Protein AF-A0A537Z100-F1 (afdb_monomer_lite)

Radius of gyration: 18.33 Å; chains: 1; bounding box: 56×30×48 Å

Structure (mmCIF, N/CA/C/O backbone):
data_AF-A0A537Z100-F1
#
_entry.id   AF-A0A537Z100-F1
#
loop_
_atom_site.group_PDB
_atom_site.id
_atom_site.type_symbol
_atom_site.label_atom_id
_atom_site.label_alt_id
_atom_site.label_comp_id
_atom_site.label_asym_id
_atom_site.label_entity_id
_atom_site.label_seq_id
_atom_site.pdbx_PDB_ins_code
_atom_site.Cartn_x
_atom_site.Cartn_y
_atom_site.Cartn_z
_atom_site.occupancy
_atom_site.B_iso_or_equiv
_atom_site.auth_seq_id
_atom_site.auth_comp_id
_atom_site.auth_asym_id
_atom_site.auth_atom_id
_atom_site.pdbx_PDB_model_num
ATOM 1 N N . MET A 1 1 ? -8.310 15.298 30.868 1.00 55.81 1 MET A N 1
ATOM 2 C CA . MET A 1 1 ? -7.849 15.583 29.487 1.00 55.81 1 MET A CA 1
ATOM 3 C C . MET A 1 1 ? -6.779 14.579 29.015 1.00 55.81 1 MET A C 1
ATOM 5 O O . MET A 1 1 ? -5.723 14.980 28.555 1.00 55.81 1 MET A O 1
ATOM 9 N N . ARG A 1 2 ? -7.032 13.261 29.113 1.00 61.66 2 ARG A N 1
ATOM 10 C CA . ARG A 1 2 ? -6.109 12.194 28.647 1.00 61.66 2 ARG A CA 1
ATOM 11 C C . ARG A 1 2 ? -6.660 11.375 27.460 1.00 61.66 2 ARG A C 1
ATOM 13 O O . ARG A 1 2 ? -6.028 10.418 27.040 1.00 61.66 2 ARG A O 1
ATOM 20 N N . GLY A 1 3 ? -7.819 11.753 26.913 1.00 60.88 3 GLY A N 1
ATOM 21 C CA . GLY A 1 3 ? -8.558 10.969 25.912 1.00 60.88 3 GLY A CA 1
ATOM 22 C C . GLY A 1 3 ? -8.047 11.038 24.467 1.00 60.88 3 GLY A C 1
ATOM 23 O O . GLY A 1 3 ? -8.499 10.250 23.655 1.00 60.88 3 GLY A O 1
ATOM 24 N N . ASN A 1 4 ? -7.103 11.924 24.130 1.00 79.06 4 ASN A N 1
ATOM 25 C CA . ASN A 1 4 ? -6.715 12.137 22.726 1.00 79.06 4 ASN A CA 1
ATOM 26 C C . ASN A 1 4 ? -5.628 11.170 22.211 1.00 79.06 4 ASN A C 1
ATOM 28 O O . ASN A 1 4 ? -5.535 10.914 21.019 1.00 79.06 4 ASN A O 1
ATOM 32 N N . VAL A 1 5 ? -4.776 10.634 23.091 1.00 85.44 5 VAL A N 1
ATOM 33 C CA . VAL A 1 5 ? -3.606 9.841 22.658 1.00 85.44 5 VAL A CA 1
ATOM 34 C C . VAL A 1 5 ? -3.966 8.375 22.427 1.00 85.44 5 VAL A C 1
ATOM 36 O O . VAL A 1 5 ? -3.411 7.748 21.533 1.00 85.44 5 VAL A O 1
ATOM 39 N N . LEU A 1 6 ? -4.908 7.832 23.207 1.00 88.62 6 LEU A N 1
ATOM 40 C CA . LEU A 1 6 ? -5.341 6.443 23.053 1.00 88.62 6 LEU A CA 1
ATOM 41 C C . LEU A 1 6 ? -6.111 6.239 21.741 1.00 88.62 6 LEU A C 1
ATOM 43 O O . LEU A 1 6 ? -5.815 5.297 21.018 1.00 88.62 6 LEU A O 1
ATOM 47 N N . ASP A 1 7 ? -7.037 7.140 21.407 1.00 89.62 7 ASP A N 1
ATOM 48 C CA . ASP A 1 7 ? -7.800 7.073 20.153 1.00 89.62 7 ASP A CA 1
ATOM 49 C C . ASP A 1 7 ? -6.893 7.285 18.928 1.00 89.62 7 A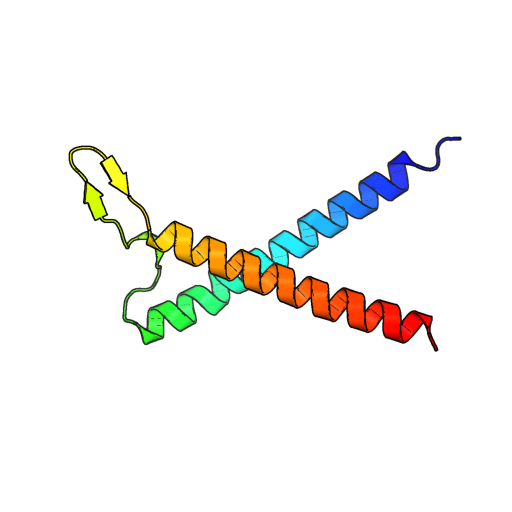SP A C 1
ATOM 51 O O . ASP A 1 7 ? -6.922 6.511 17.972 1.00 89.62 7 ASP A O 1
ATOM 55 N N . LEU A 1 8 ? -5.960 8.243 19.017 1.00 92.44 8 LEU A N 1
ATOM 56 C CA . LEU A 1 8 ? -4.922 8.427 18.004 1.00 92.44 8 LEU A CA 1
ATOM 57 C C . LEU A 1 8 ? -4.060 7.164 17.829 1.00 92.44 8 LEU A C 1
ATOM 59 O O . LEU A 1 8 ? -3.773 6.768 16.701 1.00 92.44 8 LEU A O 1
ATOM 63 N N . ALA A 1 9 ? -3.661 6.513 18.926 1.00 92.31 9 ALA A N 1
ATOM 64 C CA . ALA A 1 9 ? -2.874 5.284 18.869 1.00 92.31 9 ALA A CA 1
ATOM 65 C C . ALA A 1 9 ? -3.646 4.146 18.186 1.00 92.31 9 ALA A C 1
ATOM 67 O O . ALA A 1 9 ? -3.085 3.452 17.338 1.00 92.31 9 ALA A O 1
ATOM 68 N N . VAL A 1 10 ? -4.935 3.983 18.499 1.00 93.00 10 VAL A N 1
ATOM 69 C CA . VAL A 1 10 ? -5.797 2.979 17.857 1.00 93.00 10 VAL A CA 1
ATOM 70 C C . VAL A 1 10 ? -5.940 3.266 16.360 1.00 93.00 10 VAL A C 1
ATOM 72 O O . VAL A 1 10 ? -5.746 2.360 15.549 1.00 93.00 10 VAL A O 1
ATOM 75 N N . ALA A 1 11 ? -6.189 4.521 15.976 1.00 91.31 11 ALA A N 1
ATOM 76 C CA . ALA A 1 11 ? -6.304 4.918 14.574 1.00 91.31 11 ALA A CA 1
ATOM 77 C C . ALA A 1 11 ? -5.027 4.612 13.768 1.00 91.31 11 ALA A C 1
ATOM 79 O O . ALA A 1 11 ? -5.105 4.072 12.663 1.00 91.31 11 ALA A O 1
ATOM 80 N N . VAL A 1 12 ? -3.844 4.895 14.328 1.00 93.44 12 VAL A N 1
ATOM 81 C CA . VAL A 1 12 ? -2.555 4.618 13.670 1.00 93.44 12 VAL A CA 1
ATOM 82 C C . VAL A 1 12 ? -2.312 3.115 13.517 1.00 93.44 12 VAL A C 1
ATOM 84 O O . VAL A 1 12 ? -1.905 2.671 12.442 1.00 93.44 12 VAL A O 1
ATOM 87 N N . VAL A 1 13 ? -2.587 2.319 14.555 1.00 95.19 13 VAL A N 1
ATOM 88 C CA . VAL A 1 13 ? -2.398 0.859 14.515 1.00 95.19 13 VAL A CA 1
ATOM 89 C C . VAL A 1 13 ? -3.326 0.212 13.486 1.00 95.19 13 VAL A C 1
ATOM 91 O O . VAL A 1 13 ? -2.870 -0.599 12.679 1.00 95.19 13 VAL A O 1
ATOM 94 N N . ILE A 1 14 ? -4.604 0.605 13.458 1.00 93.81 14 ILE A N 1
ATOM 95 C CA . ILE A 1 14 ? -5.568 0.104 12.468 1.00 93.81 14 ILE A CA 1
ATOM 96 C C . ILE A 1 14 ? -5.154 0.527 11.055 1.00 93.81 14 ILE A C 1
ATOM 98 O O . ILE A 1 14 ? -5.175 -0.298 10.143 1.00 93.81 14 ILE A O 1
ATOM 102 N N . GLY A 1 15 ? -4.721 1.778 10.867 1.00 91.12 15 GLY A N 1
ATOM 103 C CA . GLY A 1 15 ? -4.239 2.268 9.575 1.00 91.12 15 GLY A CA 1
ATOM 104 C C . GLY A 1 15 ? -3.034 1.479 9.050 1.00 91.12 15 GLY A C 1
ATOM 105 O O . GLY A 1 15 ? -3.007 1.093 7.880 1.00 91.12 15 GLY A O 1
ATOM 106 N N . ALA A 1 16 ? -2.065 1.177 9.918 1.00 93.12 16 ALA A N 1
ATOM 107 C CA . ALA A 1 16 ? -0.899 0.371 9.564 1.00 93.12 16 ALA A CA 1
ATOM 108 C C . ALA A 1 16 ? -1.274 -1.080 9.219 1.00 93.12 16 ALA A C 1
ATOM 110 O O . ALA A 1 16 ? -0.802 -1.613 8.213 1.00 93.12 16 ALA A O 1
ATOM 111 N N . ALA A 1 17 ? -2.156 -1.702 10.008 1.00 94.94 17 ALA A N 1
ATOM 112 C CA . ALA A 1 17 ? -2.625 -3.063 9.758 1.00 94.94 17 ALA A CA 1
ATOM 113 C C . ALA A 1 17 ? -3.416 -3.166 8.444 1.00 94.94 17 ALA A C 1
ATOM 115 O O . ALA A 1 17 ? -3.184 -4.077 7.650 1.00 94.94 17 ALA A O 1
ATOM 116 N N . PHE A 1 18 ? -4.299 -2.201 8.169 1.00 90.44 18 PHE A N 1
ATOM 117 C CA . PHE A 1 18 ? -5.045 -2.144 6.914 1.00 90.44 18 PHE A CA 1
ATOM 118 C C . PHE A 1 18 ? -4.114 -1.995 5.708 1.00 90.44 18 PHE A C 1
ATOM 120 O O . PHE A 1 18 ? -4.246 -2.735 4.734 1.00 90.44 18 PHE A O 1
ATOM 127 N N . LYS A 1 19 ? -3.125 -1.093 5.789 1.00 89.62 19 LYS A N 1
ATOM 128 C CA . LYS A 1 19 ? -2.110 -0.947 4.740 1.00 89.62 19 LYS A CA 1
ATOM 129 C C . LYS A 1 19 ? -1.376 -2.265 4.484 1.00 89.62 19 LYS A C 1
ATOM 131 O O . LYS A 1 19 ? -1.223 -2.633 3.328 1.00 89.62 19 LYS A O 1
ATOM 136 N N . ALA A 1 20 ? -0.973 -2.988 5.530 1.00 92.50 20 ALA A N 1
ATOM 137 C CA . ALA A 1 20 ? -0.286 -4.273 5.382 1.00 92.50 20 ALA A CA 1
ATOM 138 C C . ALA A 1 20 ? -1.142 -5.324 4.650 1.00 92.50 20 ALA A C 1
ATOM 140 O O . ALA A 1 20 ? -0.623 -6.061 3.813 1.00 92.50 20 ALA A O 1
ATOM 141 N N . ILE A 1 21 ? -2.455 -5.358 4.909 1.00 91.50 21 ILE A N 1
ATOM 142 C CA . ILE A 1 21 ? -3.395 -6.239 4.196 1.00 91.50 21 ILE A CA 1
ATOM 143 C C . ILE A 1 21 ? -3.464 -5.869 2.711 1.00 91.50 21 ILE A C 1
ATOM 145 O O . ILE A 1 21 ? -3.400 -6.748 1.852 1.00 91.50 21 ILE A O 1
ATOM 149 N N . VAL A 1 22 ? -3.567 -4.574 2.395 1.00 88.50 22 VAL A N 1
ATOM 150 C CA . VAL A 1 22 ? -3.593 -4.117 1.000 1.00 88.50 22 VAL A CA 1
ATOM 151 C C . VAL A 1 22 ? -2.263 -4.410 0.306 1.00 88.50 22 VAL A C 1
ATOM 153 O O . VAL A 1 22 ? -2.266 -4.933 -0.803 1.00 88.50 22 VAL A O 1
ATOM 156 N N . ASP A 1 23 ? -1.134 -4.147 0.963 1.00 89.00 23 ASP A N 1
ATOM 157 C CA . ASP A 1 23 ? 0.195 -4.443 0.426 1.00 89.00 23 ASP A CA 1
ATOM 158 C C . ASP A 1 23 ? 0.344 -5.940 0.106 1.00 89.00 23 ASP A C 1
ATOM 160 O O . ASP A 1 23 ? 0.836 -6.280 -0.968 1.00 89.00 23 ASP A O 1
ATOM 164 N N . SER A 1 24 ? -0.122 -6.834 0.987 1.00 91.25 24 SER A N 1
ATOM 165 C CA . SER A 1 24 ? -0.123 -8.284 0.741 1.00 91.25 24 SER A CA 1
ATOM 166 C C . SER A 1 24 ? -1.020 -8.659 -0.441 1.00 91.25 24 SER A C 1
ATOM 168 O O . SER A 1 24 ? -0.592 -9.392 -1.327 1.00 91.25 24 SER A O 1
ATOM 170 N N . LEU A 1 25 ? -2.222 -8.082 -0.552 1.00 88.12 25 LEU A N 1
ATOM 171 C CA . LEU A 1 25 ? -3.082 -8.306 -1.718 1.00 88.12 25 LEU A CA 1
ATOM 172 C C . LEU A 1 25 ? -2.369 -7.922 -3.024 1.00 88.12 25 LEU A C 1
ATOM 174 O O . LEU A 1 25 ? -2.449 -8.643 -4.019 1.00 88.12 25 LEU A O 1
ATOM 178 N N . VAL A 1 26 ? -1.649 -6.800 -3.040 1.00 84.56 26 VAL A N 1
ATOM 179 C CA . VAL A 1 26 ? -0.943 -6.380 -4.252 1.00 84.56 26 VAL A CA 1
ATOM 180 C C . VAL A 1 26 ? 0.274 -7.254 -4.528 1.00 84.56 26 VAL A C 1
ATOM 182 O O . VAL A 1 26 ? 0.447 -7.716 -5.653 1.00 84.56 26 VAL A O 1
ATOM 185 N N . ASN A 1 27 ? 1.119 -7.481 -3.528 1.00 85.50 27 ASN A N 1
ATOM 186 C CA . ASN A 1 27 ? 2.401 -8.161 -3.700 1.00 85.50 27 ASN A CA 1
ATOM 187 C C . ASN A 1 27 ? 2.259 -9.674 -3.867 1.00 85.50 27 ASN A C 1
ATOM 189 O O . ASN A 1 27 ? 2.991 -10.254 -4.666 1.00 85.50 27 ASN A O 1
ATOM 193 N N . ASP A 1 28 ? 1.312 -10.289 -3.165 1.00 87.06 28 ASP A N 1
ATOM 194 C CA . ASP A 1 28 ? 1.202 -11.746 -3.070 1.00 87.06 28 ASP A CA 1
ATOM 195 C C . ASP A 1 28 ? 0.112 -12.310 -3.989 1.00 87.06 28 ASP A C 1
ATOM 197 O O . ASP A 1 28 ? 0.153 -13.488 -4.338 1.00 87.06 28 ASP A O 1
ATOM 201 N N . VAL A 1 29 ? -0.852 -11.485 -4.420 1.00 87.75 29 VAL A N 1
ATOM 202 C CA . VAL A 1 29 ? -1.947 -11.921 -5.305 1.00 87.75 29 VAL A CA 1
ATOM 203 C C . VAL A 1 29 ? -1.879 -11.221 -6.658 1.00 87.75 29 VAL A C 1
ATOM 205 O O . VAL A 1 29 ? -1.755 -11.878 -7.690 1.00 87.75 29 VAL A O 1
ATOM 208 N N . ILE A 1 30 ? -1.920 -9.888 -6.685 1.00 83.75 30 ILE A N 1
ATOM 209 C CA . ILE A 1 30 ? -2.032 -9.144 -7.948 1.00 83.75 30 ILE A CA 1
ATOM 210 C C . ILE A 1 30 ? -0.734 -9.215 -8.759 1.00 83.75 30 ILE A C 1
ATOM 212 O O . ILE A 1 30 ? -0.779 -9.510 -9.952 1.00 83.75 30 ILE A O 1
ATOM 216 N N . GLN A 1 31 ? 0.426 -8.985 -8.141 1.00 81.94 31 GLN A N 1
ATOM 217 C CA . GLN A 1 31 ? 1.713 -9.021 -8.838 1.00 81.94 31 GLN A CA 1
ATOM 218 C C . GLN A 1 31 ? 2.008 -10.386 -9.477 1.00 81.94 31 GLN A C 1
ATOM 220 O O . GLN A 1 31 ? 2.368 -10.382 -10.653 1.00 81.94 31 GLN A O 1
ATOM 225 N N . PRO A 1 32 ? 1.810 -11.539 -8.805 1.00 82.94 32 PRO A N 1
ATOM 226 C CA . PRO A 1 32 ? 1.981 -12.845 -9.438 1.00 82.94 32 PRO A CA 1
ATOM 227 C C . PRO A 1 32 ? 1.005 -13.096 -10.587 1.00 82.94 32 PRO A C 1
ATOM 229 O O . PRO A 1 32 ? 1.413 -13.644 -11.607 1.00 82.94 32 PRO A O 1
ATOM 232 N N . ILE A 1 33 ? -0.257 -12.661 -10.475 1.00 84.06 33 ILE A N 1
ATOM 233 C CA . ILE A 1 33 ? -1.250 -12.797 -11.556 1.00 84.06 33 ILE A CA 1
ATOM 234 C C . ILE A 1 33 ? -0.825 -11.988 -12.783 1.00 84.06 33 ILE A C 1
ATOM 236 O O . ILE A 1 33 ? -0.827 -12.498 -13.904 1.00 84.06 33 ILE A O 1
ATOM 240 N N . ILE A 1 34 ? -0.415 -10.735 -12.580 1.00 76.62 34 ILE A N 1
ATOM 241 C CA . ILE A 1 34 ? 0.076 -9.901 -13.675 1.00 76.62 34 ILE A CA 1
ATOM 242 C C . ILE A 1 34 ? 1.389 -10.486 -14.224 1.00 76.62 34 ILE A C 1
ATOM 244 O O 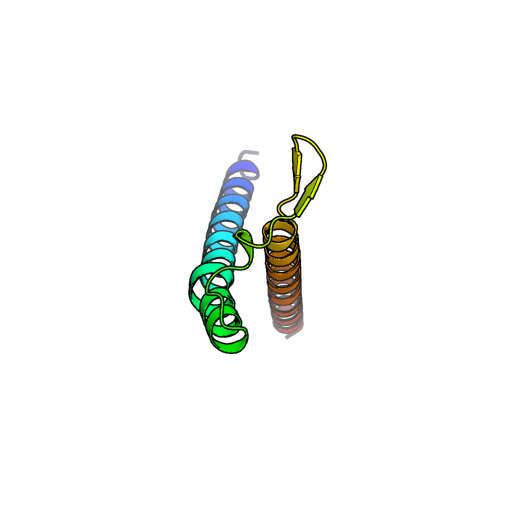. ILE A 1 34 ? 1.569 -10.596 -15.434 1.00 76.62 34 ILE A O 1
ATOM 248 N N . GLY A 1 35 ? 2.292 -10.932 -13.355 1.00 77.06 35 GLY A N 1
ATOM 249 C CA . GLY A 1 35 ? 3.557 -11.533 -13.755 1.00 77.06 35 GLY A CA 1
ATOM 250 C C . GLY A 1 35 ? 3.392 -12.826 -14.558 1.00 77.06 35 GLY A C 1
ATOM 251 O O . GLY A 1 35 ? 4.150 -13.058 -15.500 1.00 77.06 35 GLY A O 1
ATOM 252 N N . ALA A 1 36 ? 2.368 -13.626 -14.251 1.00 78.12 36 ALA A N 1
ATOM 253 C CA . ALA A 1 36 ? 1.978 -14.796 -15.032 1.00 78.12 36 ALA A CA 1
ATOM 254 C C . ALA A 1 36 ? 1.428 -14.412 -16.417 1.00 78.12 36 ALA A C 1
ATOM 256 O O . ALA A 1 36 ? 1.736 -15.085 -17.397 1.00 78.12 36 ALA A O 1
ATOM 257 N N . ALA A 1 37 ? 0.679 -13.310 -16.525 1.00 74.44 37 ALA A N 1
ATOM 258 C CA . ALA A 1 37 ? 0.148 -12.824 -17.800 1.00 74.44 37 ALA A CA 1
ATOM 259 C C . ALA A 1 37 ? 1.229 -12.231 -18.729 1.00 74.44 37 ALA A C 1
ATOM 261 O O . ALA A 1 37 ? 1.152 -12.393 -19.944 1.00 74.44 37 ALA A O 1
ATOM 262 N N . PHE A 1 38 ? 2.249 -11.566 -18.172 1.00 69.31 38 PHE A N 1
ATOM 263 C CA . PHE A 1 38 ? 3.327 -10.907 -18.931 1.00 69.31 38 PHE A CA 1
ATOM 264 C C . PHE A 1 38 ? 4.653 -11.700 -18.962 1.00 69.31 38 PHE A C 1
ATOM 266 O O . PHE A 1 38 ? 5.662 -11.209 -19.470 1.00 69.31 38 PHE A O 1
ATOM 273 N N . GLY A 1 39 ? 4.672 -12.928 -18.431 1.00 62.56 39 GLY A N 1
ATOM 274 C CA . GLY A 1 39 ? 5.803 -13.863 -18.515 1.00 62.56 39 GLY A CA 1
ATOM 275 C C . GLY A 1 39 ? 6.996 -13.569 -17.593 1.00 62.56 39 GLY A C 1
ATOM 276 O O . GLY A 1 39 ? 8.011 -14.260 -17.681 1.00 62.56 39 GLY A O 1
ATOM 277 N N . LYS A 1 40 ? 6.909 -12.572 -16.700 1.00 62.12 40 LYS A N 1
ATOM 278 C CA . LYS A 1 40 ? 7.924 -12.298 -15.665 1.00 62.12 40 LYS A CA 1
ATOM 279 C C . LYS A 1 40 ? 7.247 -12.062 -14.311 1.00 62.12 40 LYS A C 1
ATOM 281 O O . LYS A 1 40 ? 6.496 -11.101 -14.191 1.00 62.12 40 LYS A O 1
ATOM 286 N N . PRO A 1 41 ? 7.548 -12.866 -13.273 1.00 56.06 41 PRO A N 1
ATOM 287 C CA . PRO A 1 41 ? 6.769 -12.919 -12.030 1.00 56.06 41 PRO A CA 1
ATOM 288 C C . PRO A 1 41 ? 6.826 -11.656 -11.159 1.00 56.06 41 PRO A C 1
ATOM 290 O O . PRO A 1 41 ? 6.030 -11.530 -10.237 1.00 56.06 41 PRO A O 1
ATOM 293 N N . ASN A 1 42 ? 7.758 -10.730 -11.403 1.00 63.53 42 ASN A N 1
ATOM 294 C CA . ASN A 1 42 ? 7.912 -9.548 -10.562 1.00 63.53 42 ASN A CA 1
ATOM 295 C C . ASN A 1 42 ? 8.423 -8.356 -11.380 1.00 63.53 42 ASN A C 1
ATOM 297 O O . ASN A 1 42 ? 9.506 -8.408 -11.978 1.00 63.53 42 ASN A O 1
ATOM 301 N N . PHE A 1 43 ? 7.651 -7.265 -11.380 1.00 62.41 43 PHE A N 1
ATOM 302 C CA . PHE A 1 43 ? 8.016 -6.041 -12.085 1.00 62.41 43 PHE A CA 1
ATOM 303 C C . PHE A 1 43 ? 9.310 -5.428 -11.546 1.00 62.41 43 PHE A C 1
ATOM 305 O O . PHE A 1 43 ? 10.024 -4.760 -12.280 1.00 62.41 43 PHE A O 1
ATOM 312 N N . SER A 1 44 ? 9.686 -5.713 -10.300 1.00 62.22 44 SER A N 1
ATOM 313 C CA . SER A 1 44 ? 10.885 -5.164 -9.657 1.00 62.22 44 SER A CA 1
ATOM 314 C C . SER A 1 44 ? 12.200 -5.469 -10.392 1.00 62.22 44 SER A C 1
ATOM 316 O O . SER A 1 44 ? 13.187 -4.765 -10.179 1.00 62.22 44 SER A O 1
ATOM 318 N N . HIS A 1 45 ? 12.227 -6.480 -11.268 1.00 65.06 45 HIS A N 1
ATOM 319 C CA . HIS A 1 45 ? 13.400 -6.827 -12.082 1.00 65.06 45 HIS A CA 1
ATOM 320 C C . HIS A 1 45 ? 13.515 -6.027 -13.382 1.00 65.06 45 HIS A C 1
ATOM 322 O O . HIS A 1 45 ? 14.514 -6.141 -14.092 1.00 65.06 45 HIS A O 1
ATOM 328 N N . PHE A 1 46 ? 12.515 -5.213 -13.709 1.00 67.88 46 PHE A N 1
ATOM 329 C CA . PHE A 1 46 ? 12.611 -4.270 -14.807 1.00 67.88 46 PHE A CA 1
ATOM 330 C C . PHE A 1 46 ? 13.494 -3.096 -14.384 1.00 67.88 46 PHE A C 1
ATOM 332 O O . PHE A 1 46 ? 13.061 -2.149 -13.717 1.00 67.88 46 PHE A O 1
ATOM 339 N N . THR A 1 47 ? 14.766 -3.203 -14.759 1.00 76.00 47 THR A N 1
ATOM 340 C CA . THR A 1 47 ? 15.793 -2.205 -14.481 1.00 76.00 47 THR A CA 1
ATOM 341 C C . THR A 1 47 ? 16.429 -1.707 -15.772 1.00 76.00 47 THR A C 1
ATOM 343 O O . THR A 1 47 ? 16.736 -2.507 -16.653 1.00 76.00 47 THR A O 1
ATOM 346 N N . VAL A 1 48 ? 16.652 -0.398 -15.883 1.00 78.19 48 VAL A N 1
ATOM 347 C CA . VAL A 1 48 ? 17.499 0.197 -16.926 1.00 78.19 48 VAL A CA 1
ATOM 348 C C . VAL A 1 48 ? 18.802 0.648 -16.280 1.00 78.19 48 VAL A C 1
ATOM 350 O O . VAL A 1 48 ? 18.788 1.309 -15.242 1.00 78.19 48 VAL A O 1
ATOM 353 N N . HIS A 1 49 ? 19.927 0.292 -16.891 1.00 78.94 49 HIS A N 1
ATOM 354 C CA . HIS A 1 49 ? 21.232 0.811 -16.499 1.00 78.94 49 HIS A CA 1
ATOM 355 C C . HIS A 1 49 ? 21.474 2.141 -17.214 1.00 78.94 49 HIS A C 1
ATOM 357 O O . HIS A 1 49 ? 21.433 2.201 -18.441 1.00 78.94 49 HIS A O 1
ATOM 363 N N . VAL A 1 50 ? 21.714 3.203 -16.447 1.00 79.44 50 VAL A N 1
ATOM 364 C CA . VAL A 1 50 ? 22.075 4.528 -16.966 1.00 79.44 50 VAL A CA 1
ATOM 365 C C . VAL A 1 50 ? 23.450 4.867 -16.399 1.00 79.44 50 VAL A C 1
ATOM 367 O O . VAL A 1 50 ? 23.583 5.242 -15.233 1.00 79.44 50 VAL A O 1
ATOM 370 N N . GLY A 1 51 ? 24.495 4.650 -17.201 1.00 82.19 51 GLY A N 1
ATOM 371 C CA . GLY A 1 51 ? 25.882 4.721 -16.731 1.00 82.19 51 GLY A CA 1
ATOM 372 C C . GLY A 1 51 ? 26.154 3.699 -15.619 1.00 82.19 51 GLY A C 1
ATOM 373 O O . GLY A 1 51 ? 25.899 2.510 -15.792 1.00 82.19 51 GLY A O 1
ATOM 374 N N . HIS A 1 52 ? 26.633 4.167 -14.462 1.00 80.38 52 HIS A N 1
ATOM 375 C CA . HIS A 1 52 ? 26.857 3.338 -13.265 1.00 80.38 52 HIS A CA 1
ATOM 376 C C . HIS A 1 52 ? 25.622 3.218 -12.348 1.00 80.38 52 HIS A C 1
ATOM 378 O O . HIS A 1 52 ? 25.681 2.544 -11.321 1.00 80.38 52 HIS A O 1
ATOM 384 N N . GLY A 1 53 ? 24.506 3.872 -12.688 1.00 77.62 53 GLY A N 1
ATOM 385 C CA . GLY A 1 53 ? 23.268 3.840 -11.909 1.00 77.62 53 GLY A CA 1
ATOM 386 C C . GLY A 1 53 ? 22.291 2.767 -12.393 1.00 77.62 53 GLY A C 1
ATOM 387 O O . GLY A 1 53 ? 22.141 2.543 -13.594 1.00 77.62 53 GLY A O 1
ATOM 388 N N . VAL A 1 54 ? 21.584 2.125 -11.458 1.00 83.56 54 VAL A N 1
ATOM 389 C CA . VAL A 1 54 ? 20.513 1.156 -11.752 1.00 83.56 54 VAL A CA 1
ATOM 390 C C . VAL A 1 54 ? 19.156 1.805 -11.486 1.00 83.56 54 VAL A C 1
ATOM 392 O O . VAL A 1 54 ? 18.785 2.026 -10.334 1.00 83.56 54 VAL A O 1
ATOM 395 N N . VAL A 1 55 ? 18.388 2.082 -12.541 1.00 82.69 55 VAL A N 1
ATOM 396 C CA . VAL A 1 55 ? 17.029 2.635 -12.441 1.00 82.69 55 VAL A CA 1
ATOM 397 C C . VAL A 1 55 ? 16.019 1.494 -12.412 1.00 82.69 55 VAL A C 1
ATOM 399 O O . VAL A 1 55 ? 15.814 0.810 -13.413 1.00 82.69 55 VAL A O 1
ATOM 402 N N . ARG A 1 56 ? 15.358 1.287 -11.269 1.00 83.12 56 ARG A N 1
ATOM 403 C CA . ARG A 1 56 ? 14.366 0.216 -11.057 1.00 83.12 56 ARG A CA 1
ATOM 404 C C . ARG A 1 56 ? 12.938 0.693 -11.345 1.00 83.12 56 ARG A C 1
ATOM 406 O O . ARG A 1 56 ? 12.120 0.803 -10.433 1.00 83.12 56 ARG A O 1
ATOM 413 N N . TYR A 1 57 ? 12.635 0.995 -12.605 1.00 82.31 57 TYR A N 1
ATOM 414 C CA . TYR A 1 57 ? 11.331 1.548 -13.003 1.00 82.31 57 TYR A CA 1
ATOM 415 C C . TYR A 1 57 ? 10.154 0.610 -12.709 1.00 82.31 57 TYR A C 1
ATOM 417 O O . TYR A 1 57 ? 9.056 1.077 -12.416 1.00 82.31 57 T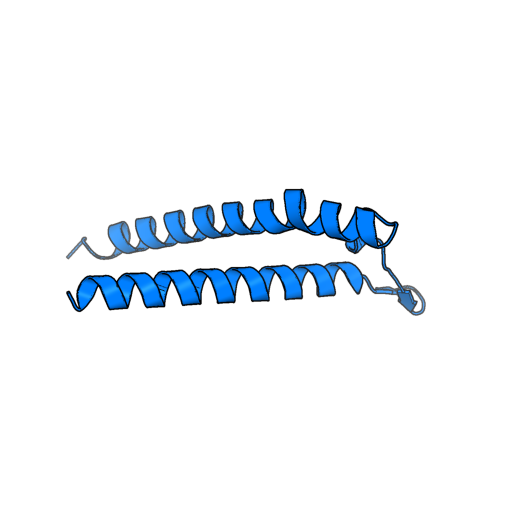YR A O 1
ATOM 425 N N . GLY A 1 58 ? 10.371 -0.705 -12.713 1.00 79.50 58 GLY A N 1
ATOM 426 C CA . GLY A 1 58 ? 9.299 -1.632 -12.374 1.00 79.50 58 GLY A CA 1
ATOM 427 C C . GLY A 1 58 ? 8.898 -1.612 -10.895 1.00 79.50 58 GLY A C 1
ATOM 428 O O . GLY A 1 58 ? 7.717 -1.739 -10.597 1.00 79.50 58 GLY A O 1
ATOM 429 N N . SER A 1 59 ? 9.828 -1.328 -9.974 1.00 79.88 59 SER A N 1
ATOM 430 C CA . SER A 1 59 ? 9.478 -1.081 -8.562 1.00 79.88 59 SER A CA 1
ATOM 431 C C . SER A 1 59 ? 8.603 0.168 -8.422 1.00 79.88 59 SER A C 1
ATOM 433 O O . SER A 1 59 ? 7.614 0.171 -7.694 1.00 79.88 59 SER A O 1
ATOM 435 N N . PHE A 1 60 ? 8.911 1.219 -9.185 1.00 84.12 60 PHE A N 1
ATOM 436 C CA . PHE A 1 60 ? 8.107 2.439 -9.202 1.00 84.12 60 PHE A CA 1
ATOM 437 C C . PHE A 1 60 ? 6.684 2.195 -9.731 1.00 84.12 60 PHE A C 1
ATOM 439 O O . PHE A 1 60 ? 5.719 2.640 -9.112 1.00 84.12 60 PHE A O 1
ATOM 446 N N . ALA A 1 61 ? 6.535 1.426 -10.815 1.00 82.31 61 ALA A N 1
ATOM 447 C CA . ALA A 1 61 ? 5.223 1.036 -11.336 1.00 82.31 61 ALA A CA 1
ATOM 448 C C .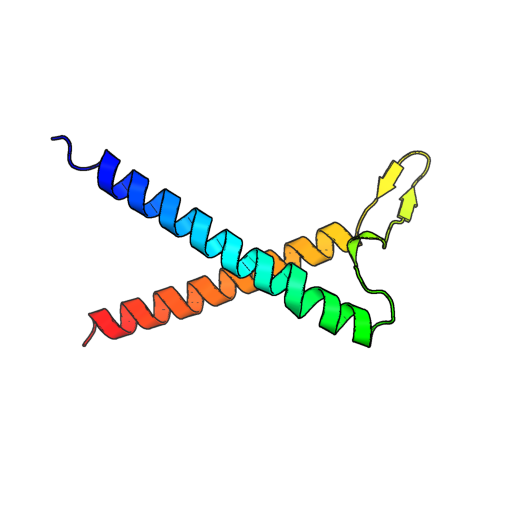 ALA A 1 61 ? 4.409 0.225 -10.311 1.00 82.31 61 ALA A C 1
ATOM 450 O O . ALA A 1 61 ? 3.223 0.492 -10.116 1.00 82.31 61 ALA A O 1
ATOM 451 N N . THR A 1 62 ? 5.055 -0.704 -9.597 1.00 80.62 62 THR A N 1
ATOM 452 C CA . THR A 1 62 ? 4.433 -1.431 -8.483 1.00 80.62 62 THR A CA 1
ATOM 453 C C . THR A 1 62 ? 3.933 -0.479 -7.393 1.00 80.62 62 THR A C 1
ATOM 455 O O . THR A 1 62 ? 2.809 -0.629 -6.922 1.00 80.62 62 THR A O 1
ATOM 458 N N . GLN A 1 63 ? 4.717 0.534 -7.011 1.00 85.94 63 GLN A N 1
ATOM 459 C CA . GLN A 1 63 ? 4.297 1.509 -5.996 1.00 85.94 63 GLN A CA 1
ATOM 460 C C . GLN A 1 63 ? 3.115 2.373 -6.457 1.00 85.94 63 GLN A C 1
ATOM 462 O O . GLN A 1 63 ? 2.217 2.651 -5.664 1.00 85.94 63 GLN A O 1
ATOM 467 N N . ILE A 1 64 ? 3.061 2.746 -7.740 1.00 89.00 64 ILE A N 1
ATOM 468 C CA . ILE A 1 64 ? 1.896 3.437 -8.317 1.00 89.00 64 ILE A CA 1
ATOM 469 C C . ILE A 1 64 ? 0.642 2.559 -8.222 1.00 89.00 64 ILE A C 1
ATOM 471 O O . ILE A 1 64 ? -0.426 3.051 -7.853 1.00 89.00 64 ILE A O 1
ATOM 475 N N . LEU A 1 65 ? 0.764 1.261 -8.518 1.00 84.94 65 LEU A N 1
ATOM 476 C CA . LEU A 1 65 ? -0.347 0.316 -8.418 1.00 84.94 65 LEU A CA 1
ATOM 477 C C . LEU A 1 65 ? -0.852 0.188 -6.973 1.00 84.94 65 LEU A C 1
ATOM 479 O O . LEU A 1 65 ? -2.054 0.290 -6.736 1.00 84.94 65 LEU A O 1
ATOM 483 N N . ILE A 1 66 ? 0.059 0.026 -6.009 1.00 86.25 66 ILE A N 1
ATOM 484 C CA . ILE A 1 66 ? -0.274 -0.020 -4.577 1.00 86.25 66 ILE A CA 1
ATOM 485 C C . ILE A 1 66 ? -1.009 1.255 -4.158 1.00 86.25 66 ILE A C 1
ATOM 487 O O . ILE A 1 66 ? -2.063 1.181 -3.530 1.00 86.25 66 ILE A O 1
ATOM 491 N N . PHE A 1 67 ? -0.499 2.424 -4.549 1.00 89.50 67 PHE A N 1
ATOM 492 C CA . PHE A 1 67 ? -1.132 3.704 -4.248 1.00 89.50 67 PHE A CA 1
ATOM 493 C C . PHE A 1 67 ? -2.562 3.791 -4.801 1.00 89.50 67 PHE A C 1
ATOM 495 O O . PHE A 1 67 ? -3.475 4.160 -4.065 1.00 89.50 67 PHE A O 1
ATOM 502 N N . LEU A 1 68 ? -2.776 3.409 -6.065 1.00 91.94 68 LEU A N 1
ATOM 503 C CA . LEU A 1 68 ? -4.101 3.394 -6.698 1.00 91.94 68 LEU A CA 1
ATOM 504 C C . LEU A 1 68 ? -5.079 2.462 -5.976 1.00 91.94 68 LEU A C 1
ATOM 506 O O . LEU A 1 68 ? -6.238 2.824 -5.775 1.00 91.94 68 LEU A O 1
ATOM 510 N N . ILE A 1 69 ? -4.615 1.284 -5.557 1.00 88.62 69 ILE A N 1
ATOM 511 C CA . ILE A 1 69 ? -5.446 0.305 -4.851 1.00 88.62 69 ILE A CA 1
ATOM 512 C C . ILE A 1 69 ? -5.787 0.798 -3.445 1.00 88.62 69 ILE A C 1
ATOM 514 O O . ILE A 1 69 ? -6.955 0.756 -3.065 1.00 88.62 69 ILE A O 1
ATOM 518 N N . ILE A 1 70 ? -4.815 1.325 -2.693 1.00 88.94 70 ILE A N 1
ATOM 519 C CA . ILE A 1 70 ? -5.062 1.914 -1.368 1.00 88.94 70 ILE A CA 1
ATOM 520 C C . ILE A 1 70 ? -6.033 3.093 -1.485 1.00 88.94 70 ILE A C 1
ATOM 522 O O . ILE A 1 70 ? -7.006 3.160 -0.736 1.00 88.94 70 ILE A O 1
ATOM 526 N N . ALA A 1 71 ? -5.809 4.002 -2.438 1.00 91.94 71 ALA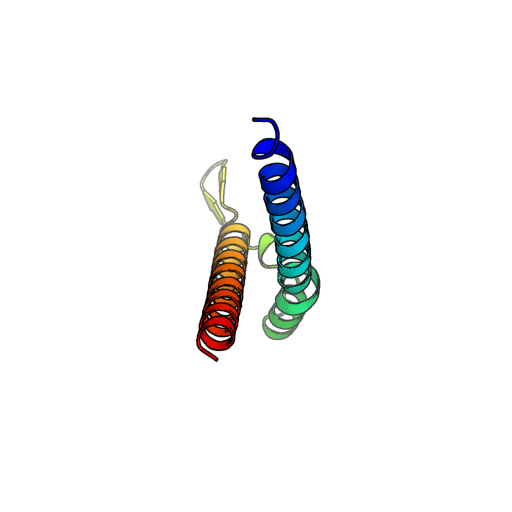 A N 1
ATOM 527 C CA . ALA A 1 71 ? -6.680 5.152 -2.665 1.00 91.94 71 ALA A CA 1
ATOM 528 C C . ALA A 1 71 ? -8.109 4.717 -3.026 1.00 91.94 71 ALA A C 1
ATOM 530 O O . ALA A 1 71 ? -9.073 5.240 -2.467 1.00 91.94 71 ALA A O 1
ATOM 531 N N . GLY A 1 72 ? -8.254 3.724 -3.908 1.00 92.44 72 GLY A N 1
ATOM 532 C CA . GLY A 1 72 ? -9.549 3.157 -4.281 1.00 92.44 72 GLY A CA 1
ATOM 533 C C . GLY A 1 72 ? -10.254 2.463 -3.113 1.00 92.44 72 GLY A C 1
ATOM 534 O O . GLY A 1 72 ? -11.445 2.682 -2.892 1.00 92.44 72 GLY A O 1
ATOM 535 N N . ALA A 1 73 ? -9.523 1.677 -2.324 1.00 88.38 73 ALA A N 1
ATOM 536 C CA . ALA A 1 73 ? -10.063 0.997 -1.152 1.00 88.38 73 ALA A CA 1
ATOM 537 C C . ALA A 1 73 ? -10.532 1.998 -0.085 1.00 88.38 73 ALA A C 1
ATOM 539 O O . ALA A 1 73 ? -11.652 1.878 0.413 1.00 88.38 73 ALA A O 1
ATOM 540 N N . LEU A 1 74 ? -9.731 3.031 0.208 1.00 88.56 74 LEU A N 1
ATOM 541 C CA . LEU A 1 74 ? -10.120 4.113 1.116 1.00 88.56 74 LEU A CA 1
ATOM 542 C C . LEU A 1 74 ? -11.327 4.892 0.587 1.00 88.56 74 LEU A C 1
ATOM 544 O O . LEU A 1 74 ? -12.232 5.199 1.357 1.00 88.56 74 LEU A O 1
ATOM 548 N N . PHE A 1 75 ? -11.391 5.162 -0.718 1.00 92.50 75 PHE A N 1
ATOM 549 C CA . PHE A 1 75 ? -12.540 5.828 -1.328 1.00 92.50 75 PHE A CA 1
ATOM 550 C C . PHE A 1 75 ? -13.836 5.030 -1.129 1.00 92.50 75 PHE A C 1
ATOM 552 O O . PHE A 1 75 ? -14.839 5.587 -0.682 1.00 92.50 75 PHE A O 1
ATOM 559 N N . VAL A 1 76 ? -13.823 3.722 -1.415 1.00 91.81 76 VAL A N 1
ATOM 560 C CA . VAL A 1 76 ? -14.994 2.851 -1.218 1.00 91.81 76 VAL A CA 1
ATOM 561 C C . VAL A 1 76 ? -15.355 2.742 0.262 1.00 91.81 76 VAL A C 1
ATOM 563 O O . VAL A 1 76 ? -16.536 2.839 0.602 1.00 91.81 76 VAL A O 1
ATOM 566 N N . PHE A 1 77 ? -14.364 2.584 1.143 1.00 87.75 77 PHE A N 1
ATOM 567 C CA . PHE A 1 77 ? -14.576 2.489 2.585 1.00 87.75 77 PHE A CA 1
ATOM 568 C C . PHE A 1 77 ? -15.232 3.757 3.143 1.00 87.75 77 PHE A C 1
ATOM 570 O O . PHE A 1 77 ? -16.299 3.676 3.748 1.00 87.75 77 PHE A O 1
ATOM 577 N N . ILE A 1 78 ? -14.660 4.933 2.864 1.00 90.19 78 ILE A N 1
ATOM 578 C CA . ILE A 1 78 ? -15.196 6.226 3.313 1.00 90.19 78 ILE A CA 1
ATOM 579 C C . ILE A 1 78 ? -16.594 6.447 2.737 1.00 90.19 78 ILE A C 1
ATOM 581 O O . ILE A 1 78 ? -17.511 6.804 3.471 1.00 90.19 78 ILE A O 1
ATOM 585 N N . LYS A 1 79 ? -16.796 6.180 1.441 1.00 91.75 79 LYS A N 1
ATOM 586 C CA . LYS A 1 79 ? -18.109 6.327 0.799 1.00 91.75 79 LYS A CA 1
ATOM 587 C C . LYS A 1 79 ? -19.167 5.430 1.444 1.00 91.75 79 LYS A C 1
ATOM 589 O O . LYS A 1 79 ? -20.302 5.861 1.626 1.00 91.75 79 LYS A O 1
ATOM 594 N N . THR A 1 80 ? -18.807 4.195 1.783 1.00 93.06 80 THR A N 1
ATOM 595 C CA . THR A 1 80 ? -19.714 3.240 2.433 1.00 93.06 80 THR A CA 1
ATOM 596 C C . THR A 1 80 ? -20.014 3.658 3.867 1.00 93.06 80 THR A C 1
ATOM 598 O O . THR A 1 80 ? -21.174 3.653 4.266 1.00 93.06 80 THR A O 1
ATOM 601 N N . PHE A 1 81 ? -18.999 4.087 4.617 1.00 91.62 81 PHE A N 1
ATOM 602 C CA . PHE A 1 81 ? -19.159 4.567 5.986 1.00 91.62 81 PHE A CA 1
ATOM 603 C C . PHE A 1 81 ? -20.049 5.814 6.052 1.00 91.62 81 PHE A C 1
ATOM 605 O O . PHE A 1 81 ? -21.023 5.835 6.799 1.00 91.62 81 PHE A O 1
ATOM 612 N N . VAL A 1 82 ? -19.795 6.809 5.197 1.00 93.94 82 VAL A N 1
ATOM 613 C CA . VAL A 1 82 ? -20.622 8.024 5.100 1.00 93.94 82 VAL A CA 1
ATOM 614 C C . VAL A 1 82 ? -22.062 7.675 4.722 1.00 93.94 82 VAL A C 1
ATOM 616 O O . VAL A 1 82 ? -23.006 8.213 5.301 1.00 93.94 82 VAL A O 1
ATOM 619 N N . ARG A 1 83 ? -22.253 6.731 3.790 1.00 93.44 83 ARG A N 1
ATOM 620 C CA . ARG A 1 83 ? -23.589 6.254 3.420 1.00 93.44 83 ARG A CA 1
ATOM 621 C C . ARG A 1 83 ? -24.316 5.594 4.594 1.00 93.44 83 ARG A C 1
ATOM 623 O O . ARG A 1 83 ? -25.512 5.812 4.730 1.00 93.44 83 ARG A O 1
ATOM 630 N N . LEU A 1 84 ? -23.616 4.820 5.424 1.00 93.81 84 LEU A N 1
ATOM 631 C CA . LEU A 1 84 ? -24.191 4.171 6.606 1.00 93.81 84 LEU A CA 1
ATOM 632 C C . LEU A 1 84 ? -24.536 5.166 7.720 1.00 93.81 84 LEU A C 1
ATOM 634 O O . LEU A 1 84 ? -25.529 4.963 8.398 1.00 93.81 84 LEU A O 1
ATOM 638 N N . GLN A 1 85 ? -23.767 6.245 7.890 1.00 88.62 85 GLN A N 1
ATOM 639 C CA . GLN A 1 85 ? -24.069 7.293 8.877 1.00 88.62 85 GLN A CA 1
ATOM 640 C C . GLN A 1 85 ? -25.249 8.193 8.488 1.00 88.62 85 GLN A C 1
ATOM 642 O O . GLN A 1 85 ? -25.764 8.922 9.329 1.00 88.62 85 GLN A O 1
ATOM 647 N N . THR A 1 86 ? -25.635 8.190 7.210 1.00 80.62 86 THR A N 1
ATOM 648 C CA . THR A 1 86 ? -26.764 8.989 6.706 1.00 80.62 86 THR A CA 1
ATOM 649 C C . THR A 1 86 ? -28.102 8.229 6.807 1.00 80.62 86 THR A C 1
ATOM 651 O O . THR A 1 86 ? -29.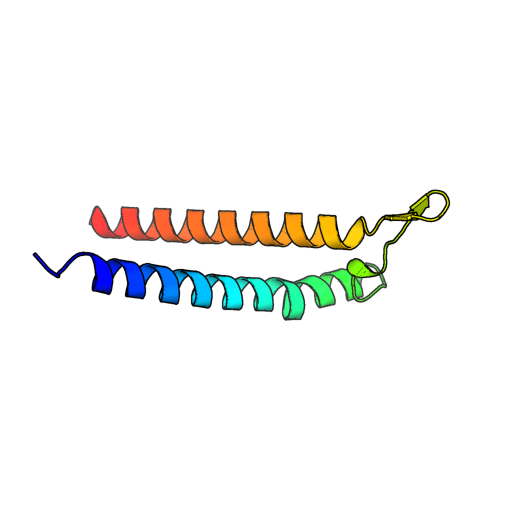145 8.801 6.499 1.00 80.62 86 THR A O 1
ATOM 654 N N . LEU A 1 87 ? -28.078 6.949 7.208 1.00 66.06 87 LEU A N 1
ATOM 655 C CA . LEU A 1 87 ? -29.255 6.111 7.485 1.00 66.06 87 LEU A CA 1
ATOM 656 C C . LEU A 1 87 ? -29.621 6.174 8.971 1.00 66.06 87 LEU A C 1
ATOM 658 O O . LEU A 1 87 ? -30.839 6.175 9.252 1.00 66.06 87 LEU A O 1
#

pLDDT: mean 83.22, std 10.07, range [55.81, 95.19]

Foldseek 3Di:
DPPPVVVVVVVVVVVVVVLVVLLCCLLVPVQQVVCVVVVHSALQPPWDDDDPDIRRVSVVVSVVVSVVSVVVVVVVVVVVVVVVVVD

Secondary structure (DSSP, 8-state):
--HHHHHHHHHHHHHHHHHHHHHHIIIIIIHHHHHHHHT-S-GGG--EEETTEEE-HHHHHHHHHHHHHHHHHHHHHHHHHHHHHT-

Sequence (87 aa):
MRGNVLDLAVAVVIGAAFKAIVDSLVNDVIQPIIGAAFGKPNFSHFTVHVGHGVVRYGSFATQILIFLIIAGALFVFIKTFVRLQTL